Protein AF-A0A916X6F8-F1 (afdb_monomer_lite)

Sequence (146 aa):
MTTKKSKTASDLRAKLAEAQTKVKEATGKAKAASAKANDVIKANTEVVVQSGKILSGGIKEIGAAYVADGRKAVVALADDANALSKVKSMPEFIRLQGEQAARKLESVQAANKRNREALRGLFSGKLAPMIKDRVKANLDLFRKAA

InterPro domains:
  IPR018968 Phasin [PF09361] (37-119)

Organism: NCBI:txid1955250

Secondary structure (DSSP, 8-state):
--SSSHHHHHHHHHHHHHHHHHHHHHHHHHHHHHHHHHHHHHHHHHHHHHHHHHHHHHHHHHHHHHHHHHHHHHHHHHHHHHHHHT--SHHHHHHHHHHHHHHHHHHHHHHHHHHHHHHHHIIIIIIHHHHHHHHHHHHHHHHTT-

Foldseek 3Di:
DDDDPPVVVVVVVVVVVVVVVVVVVVVVVVVLVVVVVVVVVVVVVVLVVQLVVLVVVLVVVLVVVVVVVVVVVVVVVVVLVVLVVPDDDPVSVVVSVVVVVVVVVVSVVVNVVVNVVSVVCSCPVRVVVSVVVVVVVVVVVVVVVD

pLDDT: mean 77.39, std 11.59, range [35.97, 92.81]

Radius of gyration: 35.79 Å; chains: 1; bounding box: 78×18×113 Å

Structure (mmCIF, N/CA/C/O backbone):
data_AF-A0A916X6F8-F1
#
_entry.id   AF-A0A916X6F8-F1
#
loop_
_atom_site.group_PDB
_atom_site.id
_atom_site.type_symbol
_atom_site.label_atom_id
_atom_site.label_alt_id
_atom_site.label_comp_id
_atom_site.label_asym_id
_atom_site.label_entity_id
_atom_site.label_seq_id
_atom_site.pdbx_PDB_ins_code
_atom_site.Cartn_x
_atom_site.Cartn_y
_atom_site.Cartn_z
_atom_site.occupancy
_atom_site.B_iso_or_equiv
_atom_site.auth_seq_id
_atom_site.auth_comp_id
_atom_site.auth_asym_id
_atom_site.auth_atom_id
_atom_site.pdbx_PDB_model_num
ATOM 1 N N . MET A 1 1 ? -49.136 2.386 76.723 1.00 35.97 1 MET A N 1
ATOM 2 C CA . MET A 1 1 ? -47.806 2.215 76.089 1.00 35.97 1 MET A CA 1
ATOM 3 C C . MET A 1 1 ? -47.919 1.317 74.852 1.00 35.97 1 MET A C 1
ATOM 5 O O . MET A 1 1 ? -47.685 0.131 74.992 1.00 35.97 1 MET A O 1
ATOM 9 N N . THR A 1 2 ? -48.262 1.802 73.650 1.00 40.09 2 THR A N 1
ATOM 10 C CA . THR A 1 2 ? -48.348 0.911 72.459 1.00 40.09 2 THR A CA 1
ATOM 11 C C . THR A 1 2 ? -48.336 1.670 71.115 1.00 40.09 2 THR A C 1
ATOM 13 O O . THR A 1 2 ? -49.335 1.691 70.413 1.00 40.09 2 THR A O 1
ATOM 16 N N . THR A 1 3 ? -47.217 2.273 70.686 1.00 43.66 3 THR A N 1
ATOM 17 C CA . THR A 1 3 ? -47.108 2.800 69.292 1.00 43.66 3 THR A CA 1
ATOM 18 C C . THR A 1 3 ? -45.733 2.665 68.618 1.00 43.66 3 THR A C 1
ATOM 20 O O . THR A 1 3 ? -45.558 3.125 67.493 1.00 43.66 3 THR A O 1
ATOM 23 N N . LYS A 1 4 ? -44.746 1.978 69.217 1.00 47.00 4 LYS A N 1
ATOM 24 C CA . LYS A 1 4 ? -43.380 1.898 68.644 1.00 47.00 4 LYS A CA 1
ATOM 25 C C . LYS A 1 4 ? -43.055 0.617 67.853 1.00 47.00 4 LYS A C 1
ATOM 27 O O . LYS A 1 4 ? -42.004 0.558 67.232 1.00 47.00 4 LYS A O 1
ATOM 32 N N . LYS A 1 5 ? -43.941 -0.392 67.832 1.00 43.59 5 LYS A N 1
ATOM 33 C CA . LYS A 1 5 ? -43.676 -1.711 67.204 1.00 43.59 5 LYS A CA 1
ATOM 34 C C . LYS A 1 5 ? -44.103 -1.844 65.728 1.00 43.59 5 LYS A C 1
ATOM 36 O O . LYS A 1 5 ? -43.633 -2.757 65.062 1.00 43.59 5 LYS A O 1
ATOM 41 N N . SER A 1 6 ? -44.946 -0.946 65.199 1.00 45.84 6 SER A N 1
ATOM 42 C CA . SER A 1 6 ? -45.492 -1.066 63.828 1.00 45.84 6 SER A CA 1
ATOM 43 C C . SER A 1 6 ? -44.668 -0.358 62.743 1.00 45.84 6 SER A C 1
ATOM 45 O O . SER A 1 6 ? -44.701 -0.785 61.592 1.00 45.84 6 SER A O 1
ATOM 47 N N . LYS A 1 7 ? -43.920 0.704 63.078 1.00 52.12 7 LYS A N 1
ATOM 48 C CA . LYS A 1 7 ? -43.106 1.446 62.092 1.00 52.12 7 LYS A CA 1
ATOM 49 C C . LYS A 1 7 ? -41.889 0.639 61.638 1.00 52.12 7 LYS A C 1
ATOM 51 O O . LYS A 1 7 ? -41.602 0.562 60.455 1.00 52.12 7 LYS A O 1
ATOM 56 N N . THR A 1 8 ? -41.272 -0.100 62.556 1.00 56.06 8 THR A N 1
ATOM 57 C CA . THR A 1 8 ? -40.049 -0.868 62.303 1.00 56.06 8 THR A CA 1
ATOM 58 C C . THR A 1 8 ? -40.244 -1.989 61.283 1.00 56.06 8 THR A C 1
ATOM 60 O O . THR A 1 8 ? -39.415 -2.142 60.398 1.00 56.06 8 THR A O 1
ATOM 63 N N . ALA A 1 9 ? -41.341 -2.752 61.353 1.00 55.72 9 ALA A N 1
ATOM 64 C CA . ALA A 1 9 ? -41.587 -3.860 60.423 1.00 55.72 9 ALA A CA 1
ATOM 65 C C . ALA A 1 9 ? -41.932 -3.384 58.998 1.00 55.72 9 ALA A C 1
ATOM 67 O O . ALA A 1 9 ? -41.522 -4.012 58.021 1.00 55.72 9 ALA A O 1
ATOM 68 N N . SER A 1 10 ? -42.655 -2.265 58.877 1.00 67.06 10 SER A N 1
ATOM 69 C CA . SER A 1 10 ? -42.970 -1.647 57.584 1.00 67.06 10 SER A CA 1
ATOM 70 C C . SER A 1 10 ? -41.738 -0.981 56.966 1.00 67.06 10 SER A C 1
ATOM 72 O O . SER A 1 10 ? -41.467 -1.185 55.786 1.00 67.06 10 SER A O 1
ATOM 74 N N . ASP A 1 11 ? -40.935 -0.279 57.771 1.00 67.31 11 ASP A N 1
ATOM 75 C CA . ASP A 1 11 ? -39.679 0.343 57.337 1.00 67.31 11 ASP A CA 1
ATOM 76 C C . ASP A 1 11 ? -38.636 -0.706 56.925 1.00 67.31 11 ASP A C 1
ATOM 78 O O . ASP 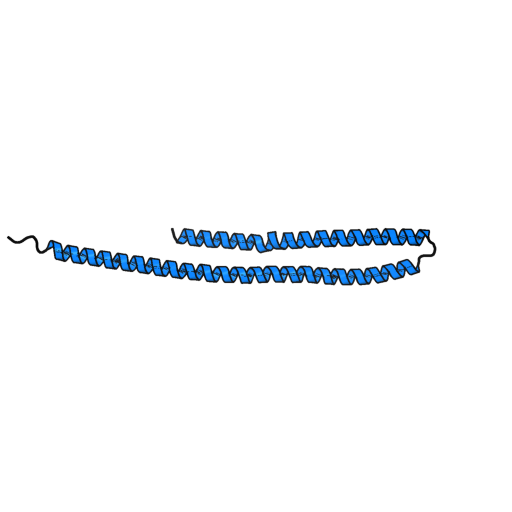A 1 11 ? -37.914 -0.516 55.949 1.00 67.31 11 ASP A O 1
ATOM 82 N N . LEU 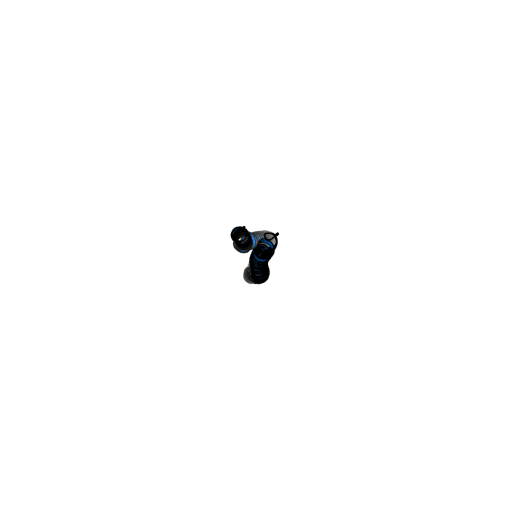A 1 12 ? -38.572 -1.849 57.619 1.00 65.94 12 LEU A N 1
ATOM 83 C CA . LEU A 1 12 ? -37.721 -2.981 57.234 1.00 65.94 12 LEU A CA 1
ATOM 84 C C . LEU A 1 12 ? -38.154 -3.602 55.902 1.00 65.94 12 LEU A C 1
ATOM 86 O O . LEU A 1 12 ? -37.301 -3.906 55.071 1.00 65.94 12 LEU A O 1
ATOM 90 N N . ARG A 1 13 ? -39.462 -3.761 55.665 1.00 69.50 13 ARG A N 1
ATOM 91 C CA . ARG A 1 13 ? -39.985 -4.256 54.380 1.00 69.50 13 ARG A CA 1
ATOM 92 C C . ARG A 1 13 ? -39.732 -3.273 53.239 1.00 69.50 13 ARG A C 1
ATOM 94 O O . ARG A 1 13 ? -39.321 -3.706 52.167 1.00 69.50 13 ARG A O 1
ATOM 101 N N . ALA A 1 14 ? -39.906 -1.973 53.476 1.00 73.25 14 ALA A N 1
ATOM 102 C CA . ALA A 1 14 ? -39.602 -0.928 52.501 1.00 73.25 14 ALA A CA 1
ATOM 103 C C . ALA A 1 14 ? -38.103 -0.893 52.156 1.00 73.25 14 ALA A C 1
ATOM 105 O O . ALA A 1 14 ? -37.739 -0.906 50.982 1.00 73.25 14 ALA A O 1
ATOM 106 N N . LYS A 1 15 ? -37.225 -0.966 53.164 1.00 67.44 15 LYS A N 1
ATOM 107 C CA . LYS A 1 15 ? -35.769 -1.033 52.966 1.00 67.44 15 LYS A CA 1
ATOM 108 C C . LYS A 1 15 ? -35.321 -2.310 52.255 1.00 67.44 15 LYS A C 1
ATOM 110 O O . LYS A 1 15 ? -34.398 -2.260 51.448 1.00 67.44 15 LYS A O 1
ATOM 115 N N . LEU A 1 16 ? -35.971 -3.445 52.515 1.00 68.56 16 LEU A N 1
ATOM 116 C CA . LEU A 1 16 ? -35.686 -4.700 51.817 1.00 68.56 16 LEU A CA 1
ATOM 117 C C . LEU A 1 16 ? -36.152 -4.658 50.353 1.00 68.56 16 LEU A C 1
ATOM 119 O O . LEU A 1 16 ? -35.448 -5.157 49.477 1.00 68.56 16 LEU A O 1
ATOM 123 N N . ALA A 1 17 ? -37.295 -4.027 50.075 1.00 78.12 17 ALA A N 1
ATOM 124 C CA . ALA A 1 17 ? -37.786 -3.811 48.715 1.00 78.12 17 ALA A CA 1
ATOM 125 C C . ALA A 1 17 ? -36.886 -2.843 47.926 1.00 78.12 17 ALA A C 1
ATOM 127 O O . ALA A 1 17 ? -36.529 -3.126 46.780 1.00 78.12 17 ALA A O 1
ATOM 128 N N . GLU A 1 18 ? -36.438 -1.743 48.538 1.00 72.56 18 GLU A N 1
ATOM 129 C CA . GLU A 1 18 ? -35.433 -0.852 47.943 1.00 72.56 18 GLU A CA 1
ATOM 130 C C . GLU A 1 18 ? -34.098 -1.563 47.706 1.00 72.56 18 GLU A C 1
ATOM 132 O O . GLU A 1 18 ? -33.501 -1.408 46.641 1.00 72.56 18 GLU A O 1
ATOM 137 N N . ALA A 1 19 ? -33.634 -2.378 48.658 1.00 65.44 19 ALA A N 1
ATOM 138 C CA . ALA A 1 19 ? -32.414 -3.162 48.502 1.00 65.44 19 ALA A CA 1
ATOM 139 C C . ALA A 1 19 ? -32.536 -4.173 47.353 1.00 65.44 19 ALA A C 1
ATOM 141 O O . ALA A 1 19 ? -31.639 -4.254 46.517 1.00 65.44 19 ALA A O 1
ATOM 142 N N . GLN A 1 20 ? -33.659 -4.889 47.240 1.00 66.12 20 GLN A N 1
ATOM 143 C CA . GLN A 1 20 ? -33.921 -5.779 46.104 1.00 66.12 20 GLN A CA 1
ATOM 144 C C . GLN A 1 20 ? -33.953 -5.028 44.771 1.00 66.12 20 GLN A C 1
ATOM 146 O O . GLN A 1 20 ? -33.458 -5.541 43.768 1.00 66.12 20 GLN A O 1
ATOM 151 N N . THR A 1 21 ? -34.509 -3.818 44.752 1.00 79.81 21 THR A N 1
ATOM 152 C CA . THR A 1 21 ? -34.592 -2.990 43.542 1.00 79.81 21 THR A CA 1
ATOM 153 C C . THR A 1 21 ? -33.202 -2.512 43.123 1.00 79.81 21 THR A C 1
ATOM 155 O O . THR A 1 21 ? -32.812 -2.707 41.974 1.00 79.81 21 THR A O 1
ATOM 158 N N . LYS A 1 22 ? -32.391 -2.029 44.072 1.00 72.25 22 LYS A N 1
ATOM 159 C CA . LYS A 1 22 ? -30.988 -1.648 43.845 1.00 72.25 22 LYS A CA 1
ATOM 160 C C . LYS A 1 22 ? -30.118 -2.825 43.417 1.00 72.25 22 LYS A C 1
ATOM 162 O O . LYS A 1 22 ? -29.269 -2.662 42.548 1.00 72.25 22 LYS A O 1
ATOM 167 N N . VAL A 1 23 ? -30.335 -4.019 43.971 1.00 67.94 23 VAL A N 1
ATOM 168 C CA . VAL A 1 23 ? -29.631 -5.241 43.547 1.00 67.94 23 VAL A CA 1
ATOM 169 C C . VAL A 1 23 ? -30.013 -5.625 42.118 1.00 67.94 23 VAL A C 1
ATOM 171 O O . VAL A 1 23 ? -29.131 -5.952 41.323 1.00 67.94 23 VAL A O 1
ATOM 174 N N . LYS A 1 24 ? -31.298 -5.552 41.748 1.00 70.44 24 LYS A N 1
ATOM 175 C CA . LYS A 1 24 ? -31.754 -5.804 40.370 1.00 70.44 24 LYS A CA 1
ATOM 176 C C . LYS A 1 24 ? -31.186 -4.781 39.385 1.00 70.44 24 LYS A C 1
ATOM 178 O O . LYS A 1 24 ? -30.681 -5.181 38.338 1.00 70.44 24 LYS A O 1
ATOM 183 N N . GLU A 1 25 ? -31.187 -3.495 39.732 1.00 75.38 25 GLU A N 1
ATOM 184 C CA . GLU A 1 25 ? -30.567 -2.446 38.915 1.00 75.38 25 GLU A CA 1
ATOM 185 C C . GLU A 1 25 ? -29.054 -2.628 38.789 1.00 75.38 25 GLU A C 1
ATOM 187 O O . GLU A 1 25 ? -28.519 -2.548 37.685 1.00 75.38 25 GLU A O 1
ATOM 192 N N . ALA A 1 26 ? -28.351 -2.908 39.888 1.00 62.91 26 ALA A N 1
ATOM 193 C CA . ALA A 1 26 ? -26.909 -3.132 39.880 1.00 62.91 26 ALA A CA 1
ATOM 194 C C . ALA A 1 26 ? -26.537 -4.376 39.059 1.00 62.91 26 ALA A C 1
ATOM 196 O O . ALA A 1 26 ? -25.592 -4.336 38.275 1.00 62.91 26 ALA A O 1
ATOM 197 N N . THR A 1 27 ? -27.322 -5.452 39.163 1.00 58.94 27 THR A N 1
ATOM 198 C CA . THR A 1 27 ? -27.143 -6.674 38.362 1.00 58.94 27 THR A CA 1
ATOM 199 C C . THR A 1 27 ? -27.434 -6.413 36.882 1.00 58.94 27 THR A C 1
ATOM 201 O O . THR A 1 27 ? -26.712 -6.906 36.017 1.00 58.94 27 THR A O 1
ATOM 204 N N . GLY A 1 28 ? -28.453 -5.605 36.572 1.00 73.06 28 GLY A N 1
ATOM 205 C CA . GLY A 1 28 ? -28.754 -5.157 35.211 1.00 73.06 28 GLY A CA 1
ATOM 206 C C . GLY A 1 28 ? -27.626 -4.311 34.616 1.00 73.06 28 GLY A C 1
ATOM 207 O O . GLY A 1 28 ? -27.177 -4.582 33.504 1.00 73.06 28 GLY A O 1
ATOM 208 N N . LYS A 1 29 ? -27.092 -3.354 35.385 1.00 74.31 29 LYS A N 1
ATOM 209 C CA . LYS A 1 29 ? -25.934 -2.531 35.000 1.00 74.31 29 LYS A CA 1
ATOM 210 C C . LYS A 1 29 ? -24.672 -3.373 34.811 1.00 74.31 29 LYS A C 1
ATOM 212 O O . LYS A 1 29 ? -23.963 -3.172 33.831 1.00 74.31 29 LYS A O 1
ATOM 217 N N . ALA A 1 30 ? -24.422 -4.348 35.685 1.00 59.50 30 ALA A N 1
ATOM 218 C CA . ALA A 1 30 ? -23.291 -5.266 35.569 1.00 59.50 30 ALA A CA 1
ATOM 219 C C . ALA A 1 30 ? -23.397 -6.153 34.318 1.00 59.50 30 ALA A C 1
ATOM 221 O O . ALA A 1 30 ? -22.435 -6.260 33.557 1.00 59.50 30 ALA A O 1
ATOM 222 N N . LYS A 1 31 ? -24.578 -6.726 34.041 1.00 67.19 31 LYS A N 1
ATOM 223 C CA . LYS A 1 31 ? -24.830 -7.486 32.805 1.00 67.19 31 LYS A CA 1
ATOM 224 C C . LYS A 1 31 ? -24.661 -6.616 31.558 1.00 67.19 31 LYS A C 1
ATOM 226 O O . LYS A 1 31 ? -24.014 -7.047 30.608 1.00 67.19 31 LYS A O 1
ATOM 231 N N . ALA A 1 32 ? -25.178 -5.386 31.573 1.00 74.00 32 ALA A N 1
ATOM 232 C CA . ALA A 1 32 ? -25.027 -4.442 30.468 1.00 74.00 32 ALA A CA 1
ATOM 233 C C . ALA A 1 32 ? -23.561 -4.023 30.250 1.00 74.00 32 ALA A C 1
ATOM 235 O O . ALA A 1 32 ? -23.118 -3.918 29.110 1.00 74.00 32 ALA A O 1
ATOM 236 N N . ALA A 1 33 ? -22.788 -3.818 31.319 1.00 69.31 33 ALA A N 1
ATOM 237 C CA . ALA A 1 33 ? -21.359 -3.519 31.235 1.00 69.31 33 ALA A CA 1
ATOM 238 C C . ALA A 1 33 ? -20.550 -4.706 30.684 1.00 69.31 33 ALA A C 1
ATOM 240 O O . ALA A 1 33 ? -19.676 -4.519 29.841 1.00 69.31 33 ALA A O 1
ATOM 241 N N . SER A 1 34 ? -20.877 -5.930 31.106 1.00 66.94 34 SER A N 1
ATOM 242 C CA . SER A 1 34 ? -20.214 -7.152 30.639 1.00 66.94 34 SER A CA 1
ATOM 243 C C . SER A 1 34 ? -20.525 -7.455 29.163 1.00 66.94 34 SER A C 1
ATOM 245 O O . SER A 1 34 ? -19.620 -7.769 28.392 1.00 66.94 34 SER A O 1
ATOM 247 N N . ALA A 1 35 ? -21.773 -7.248 28.726 1.00 72.62 35 ALA A N 1
ATOM 248 C CA . ALA A 1 35 ? -22.151 -7.335 27.313 1.00 72.62 35 ALA A CA 1
ATOM 249 C C . ALA A 1 35 ? -21.395 -6.306 26.447 1.00 72.62 35 ALA A C 1
ATOM 251 O O . ALA A 1 35 ? -20.836 -6.668 25.415 1.00 72.62 35 ALA A O 1
ATOM 252 N N . LYS A 1 36 ? -21.273 -5.053 26.913 1.00 71.25 36 LYS A N 1
ATOM 253 C CA . LYS A 1 36 ? -20.496 -4.001 26.227 1.00 71.25 36 LYS A CA 1
ATOM 254 C C . LYS A 1 36 ? -19.017 -4.353 26.088 1.00 71.25 36 LYS A C 1
ATOM 256 O O . LYS A 1 36 ? -18.427 -4.087 25.045 1.00 71.25 36 LYS A O 1
ATOM 261 N N . ALA A 1 37 ? -18.415 -4.945 27.119 1.00 67.00 37 ALA A N 1
ATOM 262 C CA . ALA A 1 37 ? -17.024 -5.386 27.056 1.00 67.00 37 ALA A CA 1
ATOM 263 C C . ALA A 1 37 ? -16.826 -6.442 25.955 1.00 67.00 37 ALA A C 1
ATOM 265 O O . ALA A 1 37 ? -15.906 -6.318 25.147 1.00 67.00 37 ALA A O 1
ATOM 266 N N . ASN A 1 38 ? -17.734 -7.418 25.858 1.00 70.88 38 ASN A N 1
ATOM 267 C CA . ASN A 1 38 ? -17.707 -8.419 24.789 1.00 70.88 38 ASN A CA 1
ATOM 268 C C . ASN A 1 38 ? -17.914 -7.809 23.395 1.00 70.88 38 ASN A C 1
ATOM 270 O O . ASN A 1 38 ? -17.209 -8.192 22.460 1.00 70.88 38 ASN A O 1
ATOM 274 N N . ASP A 1 39 ? -18.822 -6.842 23.249 1.00 74.19 39 ASP A N 1
ATOM 275 C CA . ASP A 1 39 ? -19.060 -6.164 21.971 1.00 74.19 39 ASP A CA 1
ATOM 276 C C . ASP A 1 39 ? -17.834 -5.364 21.510 1.00 74.19 39 ASP A C 1
ATOM 278 O O . ASP A 1 39 ? -17.454 -5.431 20.341 1.00 74.19 39 ASP A O 1
ATOM 282 N N . VAL A 1 40 ? -17.154 -4.663 22.424 1.00 68.50 40 VAL A N 1
ATOM 283 C CA . VAL A 1 40 ? -15.907 -3.939 22.123 1.00 68.50 40 VAL A CA 1
ATOM 284 C C . VAL A 1 40 ? -14.789 -4.904 21.720 1.00 68.50 40 VAL A C 1
ATOM 286 O O . VAL A 1 40 ? -14.099 -4.649 20.731 1.00 68.50 40 VAL A O 1
ATOM 289 N N . ILE A 1 41 ? -14.632 -6.027 22.430 1.00 71.19 41 ILE A N 1
ATOM 290 C CA . ILE A 1 41 ? -13.637 -7.060 22.099 1.00 71.19 41 ILE A CA 1
ATOM 291 C C . ILE A 1 41 ? -13.898 -7.619 20.698 1.00 71.19 41 ILE A C 1
ATOM 293 O O . ILE A 1 41 ? -13.015 -7.560 19.840 1.00 71.19 41 ILE A O 1
ATOM 297 N N . LYS A 1 42 ? -15.121 -8.095 20.436 1.00 72.62 42 LYS A N 1
ATOM 298 C CA . LYS A 1 42 ? -15.508 -8.677 19.144 1.00 72.62 42 LYS A CA 1
ATOM 299 C C . LYS A 1 42 ? -15.281 -7.693 18.003 1.00 72.62 42 LYS A C 1
ATOM 301 O O . LYS A 1 42 ? -14.730 -8.041 16.960 1.00 72.62 42 LYS A O 1
ATOM 306 N N . ALA A 1 43 ? -15.670 -6.447 18.222 1.00 71.25 43 ALA A N 1
ATOM 307 C CA . ALA A 1 43 ? -15.605 -5.439 17.194 1.00 71.25 43 ALA A CA 1
ATOM 308 C C . ALA A 1 43 ? -14.154 -4.963 16.940 1.00 71.25 43 ALA A C 1
ATOM 310 O O . ALA A 1 43 ? -13.817 -4.599 15.816 1.00 71.25 43 ALA A O 1
ATOM 311 N N . ASN A 1 44 ? -13.256 -5.023 17.930 1.00 70.19 44 ASN A N 1
ATOM 312 C CA . ASN A 1 44 ? -11.821 -4.808 17.711 1.00 70.19 44 ASN A CA 1
ATOM 313 C C . ASN A 1 44 ? -11.176 -5.962 16.932 1.00 70.19 44 ASN A C 1
ATOM 315 O O . ASN A 1 44 ? -10.370 -5.714 16.036 1.00 70.19 44 ASN A O 1
ATOM 319 N N . THR A 1 45 ? -11.566 -7.211 17.203 1.00 71.12 45 THR A N 1
ATOM 320 C CA . THR A 1 45 ? -11.130 -8.367 16.404 1.00 71.12 45 THR A CA 1
ATOM 321 C C . THR A 1 45 ? -11.559 -8.227 14.944 1.00 71.12 45 THR A C 1
ATOM 323 O O . THR A 1 45 ? -10.760 -8.452 14.036 1.00 71.12 45 THR A O 1
ATOM 326 N N . GLU A 1 46 ? -12.794 -7.790 14.699 1.00 74.00 46 GLU A N 1
ATOM 327 C CA . GLU A 1 46 ? -13.305 -7.569 13.347 1.00 74.00 46 GLU A CA 1
ATOM 328 C C . GLU A 1 46 ? -12.528 -6.473 12.597 1.00 74.00 46 GLU A C 1
ATOM 330 O O . GLU A 1 46 ? -12.204 -6.647 11.422 1.00 74.00 46 GLU A O 1
ATOM 335 N N . VAL A 1 47 ? -12.122 -5.399 13.282 1.00 77.38 47 VAL A N 1
ATOM 336 C CA . VAL A 1 47 ? -11.260 -4.352 12.703 1.00 77.38 47 VAL A CA 1
ATOM 337 C C . VAL A 1 47 ? -9.892 -4.884 12.307 1.00 77.38 47 VAL A C 1
ATOM 339 O O . VAL A 1 47 ? -9.409 -4.544 11.232 1.00 77.38 47 VAL A O 1
ATOM 342 N N . VAL A 1 48 ? -9.264 -5.718 13.138 1.00 67.62 48 VAL A N 1
ATOM 343 C CA . VAL A 1 48 ? -7.960 -6.321 12.814 1.00 67.62 48 VAL A CA 1
ATOM 344 C C . VAL A 1 48 ? -8.072 -7.219 11.580 1.00 67.62 48 VAL A C 1
ATOM 346 O O . VAL A 1 48 ? -7.223 -7.183 10.691 1.00 67.62 48 VAL A O 1
ATOM 349 N N . VAL A 1 49 ? -9.156 -7.988 11.474 1.00 77.31 49 VAL A N 1
ATOM 350 C CA . VAL A 1 49 ? -9.407 -8.831 10.298 1.00 77.31 49 VAL A CA 1
ATOM 351 C C . VAL A 1 49 ? -9.638 -7.980 9.049 1.00 77.31 49 VAL A C 1
ATOM 353 O O . VAL A 1 49 ? -9.076 -8.258 7.987 1.00 77.31 49 VAL A O 1
ATOM 356 N N . GLN A 1 50 ? -10.455 -6.934 9.149 1.00 76.25 50 GLN A N 1
ATOM 357 C CA . GLN A 1 50 ? -10.722 -6.048 8.022 1.00 76.25 50 GLN A CA 1
ATOM 358 C C . GLN A 1 50 ? -9.465 -5.261 7.605 1.00 76.25 50 GLN A C 1
ATOM 360 O O . GLN A 1 50 ? -9.212 -5.123 6.409 1.00 76.25 50 GLN A O 1
ATOM 365 N N . SER A 1 51 ? -8.638 -4.794 8.546 1.00 71.94 51 SER A N 1
ATOM 366 C CA . SER A 1 51 ? -7.399 -4.070 8.236 1.00 71.94 51 SER A CA 1
ATOM 367 C C . SER A 1 51 ? -6.362 -4.992 7.590 1.00 71.94 51 SER A C 1
ATOM 369 O O . SER A 1 51 ? -5.714 -4.596 6.622 1.00 71.94 51 SER A O 1
ATOM 371 N N . GLY A 1 52 ? -6.293 -6.260 8.013 1.00 70.25 52 GLY A N 1
ATOM 372 C CA . GLY A 1 52 ? -5.502 -7.299 7.348 1.00 70.25 52 GLY A CA 1
ATOM 373 C C . GLY A 1 52 ? -5.959 -7.584 5.911 1.00 70.25 52 GLY A C 1
ATOM 374 O O . GLY A 1 52 ? -5.132 -7.735 5.006 1.00 70.25 52 GLY A O 1
ATOM 375 N N . LYS A 1 53 ? -7.272 -7.590 5.646 1.00 80.25 53 LYS A N 1
ATOM 376 C CA . LYS A 1 53 ? -7.815 -7.698 4.277 1.00 80.25 53 LYS A CA 1
ATOM 377 C C . LYS A 1 53 ? -7.458 -6.481 3.419 1.00 80.25 53 LYS A C 1
ATOM 379 O O . LYS A 1 53 ? -7.070 -6.645 2.265 1.00 80.25 53 LYS A O 1
ATOM 384 N N . ILE A 1 54 ? -7.542 -5.275 3.978 1.00 81.44 54 ILE A N 1
ATOM 385 C CA . ILE A 1 54 ? -7.154 -4.034 3.291 1.00 81.44 54 ILE A CA 1
ATOM 386 C C . ILE A 1 54 ? -5.660 -4.053 2.946 1.00 81.44 54 ILE A C 1
ATOM 388 O O . ILE A 1 54 ? -5.296 -3.795 1.798 1.00 81.44 54 ILE A O 1
ATOM 392 N N . LEU A 1 55 ? -4.806 -4.414 3.907 1.00 74.06 55 LEU A N 1
ATOM 393 C CA . LEU A 1 55 ? -3.359 -4.484 3.716 1.00 74.06 55 LEU A CA 1
ATOM 394 C C . LEU A 1 55 ? -2.968 -5.547 2.682 1.00 74.06 55 LEU A C 1
ATOM 396 O O . LEU A 1 55 ? -2.224 -5.251 1.751 1.00 74.06 55 LEU A O 1
ATOM 400 N N . SER A 1 56 ? -3.499 -6.767 2.798 1.00 72.81 56 SER A N 1
ATOM 401 C CA . SER A 1 56 ? -3.228 -7.839 1.828 1.00 72.81 56 SER A CA 1
ATOM 402 C C . SER A 1 56 ? -3.752 -7.510 0.426 1.00 72.81 56 SER A C 1
ATOM 404 O O . SER A 1 56 ? -3.095 -7.841 -0.560 1.00 72.81 56 SER A O 1
ATOM 406 N N . GLY A 1 57 ? -4.887 -6.814 0.316 1.00 81.81 57 GLY A N 1
ATOM 407 C CA . GLY A 1 57 ? -5.374 -6.259 -0.946 1.00 81.81 57 GLY A CA 1
ATOM 408 C C . GLY A 1 57 ? -4.396 -5.248 -1.549 1.00 81.81 57 GLY A C 1
ATOM 409 O O . GLY A 1 57 ? -4.035 -5.382 -2.715 1.00 81.81 57 GLY A O 1
ATOM 410 N N . GLY A 1 58 ? -3.900 -4.302 -0.744 1.00 79.75 58 GLY A N 1
ATOM 411 C CA . GLY A 1 58 ? -2.894 -3.326 -1.176 1.00 79.75 58 GLY A CA 1
ATOM 412 C C . GLY A 1 58 ? -1.580 -3.973 -1.626 1.00 79.75 58 GLY A C 1
ATOM 413 O O . GLY A 1 58 ? -1.029 -3.590 -2.654 1.00 79.75 58 GLY A O 1
ATOM 414 N N . ILE A 1 59 ? -1.106 -5.006 -0.920 1.00 77.62 59 ILE A N 1
ATOM 415 C CA . ILE A 1 59 ? 0.095 -5.767 -1.307 1.00 77.62 59 ILE A CA 1
ATOM 416 C C . ILE A 1 59 ? -0.105 -6.476 -2.652 1.00 77.62 59 ILE A C 1
ATOM 418 O O . ILE A 1 59 ? 0.787 -6.434 -3.496 1.00 77.62 59 ILE A O 1
ATOM 422 N N . LYS A 1 60 ? -1.266 -7.104 -2.882 1.00 77.81 60 LYS A N 1
ATOM 423 C CA . LYS A 1 60 ? -1.573 -7.759 -4.167 1.00 77.81 60 LYS A CA 1
ATOM 424 C C . LYS A 1 60 ? -1.601 -6.763 -5.321 1.00 77.81 60 LYS A C 1
ATOM 426 O O . LYS A 1 60 ? -1.076 -7.058 -6.388 1.00 77.81 60 LYS A O 1
ATOM 431 N N . GLU A 1 61 ? -2.191 -5.594 -5.101 1.00 84.94 61 GLU A N 1
ATOM 432 C CA . GLU A 1 61 ? -2.308 -4.537 -6.106 1.00 84.94 61 GLU A CA 1
ATOM 433 C C . GLU A 1 61 ? -0.930 -3.964 -6.478 1.00 84.94 61 GLU A C 1
ATOM 435 O O . GLU A 1 61 ? -0.586 -3.877 -7.657 1.00 84.94 61 GLU A O 1
ATOM 440 N N . ILE A 1 62 ? -0.088 -3.694 -5.474 1.00 83.19 62 ILE A N 1
ATOM 441 C CA . ILE A 1 62 ? 1.310 -3.290 -5.676 1.00 83.19 62 ILE A CA 1
ATOM 442 C C . ILE A 1 62 ? 2.099 -4.400 -6.389 1.00 83.19 62 ILE A C 1
ATOM 444 O O . ILE A 1 62 ? 2.801 -4.132 -7.362 1.00 83.19 62 ILE A O 1
ATOM 448 N N . GLY A 1 63 ? 1.962 -5.654 -5.952 1.00 78.56 63 GLY A N 1
ATOM 449 C CA . GLY A 1 63 ? 2.656 -6.801 -6.543 1.00 78.56 63 GLY A CA 1
ATOM 450 C C . GLY A 1 63 ? 2.287 -7.043 -8.009 1.00 78.56 63 GLY A C 1
ATOM 451 O O . GLY A 1 63 ? 3.170 -7.244 -8.841 1.00 78.56 63 GLY A O 1
ATOM 452 N N . ALA A 1 64 ? 1.002 -6.950 -8.359 1.00 84.69 64 ALA A N 1
ATOM 453 C CA . ALA A 1 64 ? 0.545 -7.038 -9.745 1.00 84.69 64 ALA A CA 1
ATOM 454 C C . ALA A 1 64 ? 1.162 -5.933 -10.618 1.00 84.69 64 ALA A C 1
ATOM 456 O O . ALA A 1 64 ? 1.562 -6.185 -11.757 1.00 84.69 64 ALA A O 1
ATOM 457 N N . ALA A 1 65 ? 1.303 -4.727 -10.066 1.00 85.25 65 ALA A N 1
ATOM 458 C CA . ALA A 1 65 ? 1.925 -3.607 -10.755 1.00 85.25 65 ALA A CA 1
ATOM 459 C C . ALA A 1 65 ? 3.430 -3.841 -11.011 1.00 85.25 65 ALA A C 1
ATOM 461 O O . ALA A 1 65 ? 3.911 -3.557 -12.106 1.00 85.25 65 ALA A O 1
ATOM 462 N N . TYR A 1 66 ? 4.157 -4.446 -10.065 1.00 79.94 6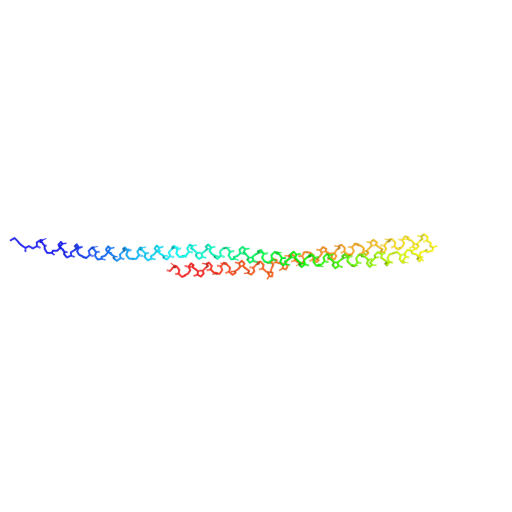6 TYR A N 1
ATOM 463 C CA . TYR A 1 66 ? 5.554 -4.856 -10.268 1.00 79.94 66 TYR A CA 1
ATOM 464 C C . TYR A 1 66 ? 5.712 -5.964 -11.317 1.00 79.94 66 TYR A C 1
ATOM 466 O O . TYR A 1 66 ? 6.646 -5.920 -12.114 1.00 79.94 66 TYR A O 1
ATOM 474 N N . VAL A 1 67 ? 4.795 -6.935 -11.371 1.00 84.69 67 VAL A N 1
ATOM 475 C CA . VAL A 1 67 ? 4.797 -7.962 -12.430 1.00 84.69 67 VAL A CA 1
ATOM 476 C C . VAL A 1 67 ? 4.579 -7.324 -13.805 1.00 84.69 67 VAL A C 1
ATOM 478 O O . VAL A 1 67 ? 5.250 -7.688 -14.773 1.00 84.69 67 VAL A O 1
ATOM 481 N N . ALA A 1 68 ? 3.667 -6.353 -13.902 1.00 86.12 68 ALA A N 1
ATOM 482 C CA . ALA A 1 68 ? 3.444 -5.603 -15.134 1.00 86.12 68 ALA A CA 1
ATOM 483 C C . ALA A 1 68 ? 4.688 -4.797 -15.550 1.00 86.12 68 ALA A C 1
ATOM 485 O O . ALA A 1 68 ? 5.055 -4.812 -16.726 1.00 86.12 68 ALA A O 1
ATOM 486 N N . ASP A 1 69 ? 5.371 -4.150 -14.603 1.00 83.50 69 ASP A N 1
ATOM 487 C CA . ASP A 1 69 ? 6.623 -3.435 -14.875 1.00 83.50 69 ASP A CA 1
ATOM 488 C C . ASP A 1 69 ? 7.743 -4.387 -15.308 1.00 83.50 69 ASP A C 1
ATOM 490 O O . ASP A 1 69 ? 8.473 -4.078 -16.245 1.00 83.50 69 ASP A O 1
ATOM 494 N N . GLY A 1 70 ? 7.840 -5.575 -14.703 1.00 76.00 70 GLY A N 1
ATOM 495 C CA . GLY A 1 70 ? 8.790 -6.610 -15.113 1.00 76.00 70 GLY A CA 1
ATOM 496 C C . GLY A 1 70 ? 8.580 -7.053 -16.562 1.00 76.00 70 GLY A C 1
ATOM 497 O O . GLY A 1 70 ? 9.537 -7.143 -17.328 1.00 76.00 70 GLY A O 1
ATOM 498 N N . ARG A 1 71 ? 7.324 -7.240 -16.989 1.00 84.31 71 ARG A N 1
ATOM 499 C CA . ARG A 1 71 ? 7.003 -7.525 -18.400 1.00 84.31 71 ARG A CA 1
ATOM 500 C C . ARG A 1 71 ? 7.434 -6.385 -19.322 1.00 84.31 71 ARG A C 1
ATOM 502 O O . ARG A 1 71 ? 8.040 -6.643 -20.357 1.00 84.31 71 ARG A O 1
ATOM 509 N N . LYS A 1 72 ? 7.162 -5.134 -18.939 1.00 85.06 72 LYS A N 1
ATOM 510 C CA . LYS A 1 72 ? 7.602 -3.955 -19.701 1.00 85.06 72 LYS A CA 1
ATOM 511 C C . LYS A 1 72 ? 9.124 -3.868 -19.788 1.00 85.06 72 LYS A C 1
ATOM 513 O O . LYS A 1 72 ? 9.639 -3.535 -20.845 1.00 85.06 72 LYS A O 1
ATOM 518 N N . ALA A 1 73 ? 9.837 -4.202 -18.715 1.00 78.38 73 ALA A N 1
ATOM 519 C CA . ALA A 1 73 ? 11.294 -4.217 -18.699 1.00 78.38 73 ALA A CA 1
ATOM 520 C C . ALA A 1 73 ? 11.870 -5.269 -19.661 1.00 78.38 73 ALA A C 1
ATOM 522 O O . ALA A 1 73 ? 12.837 -4.980 -20.358 1.00 78.38 73 ALA A O 1
ATOM 523 N N . VAL A 1 74 ? 11.256 -6.455 -19.755 1.00 78.81 74 VAL A N 1
ATOM 524 C CA . VAL A 1 74 ? 11.654 -7.488 -20.729 1.00 78.81 74 VAL A CA 1
ATOM 525 C C . VAL A 1 74 ? 11.451 -7.007 -22.168 1.00 78.81 74 VAL A C 1
ATOM 527 O O . VAL A 1 74 ? 12.346 -7.173 -22.993 1.00 78.81 74 VAL A O 1
ATOM 530 N N . VAL A 1 75 ? 10.314 -6.368 -22.465 1.00 85.69 75 VAL A N 1
ATOM 531 C CA . VAL A 1 75 ? 10.061 -5.770 -23.790 1.00 85.69 75 VAL A CA 1
ATOM 532 C C . VAL A 1 75 ? 11.080 -4.668 -24.090 1.00 85.69 75 VAL A C 1
ATOM 534 O O . VAL A 1 75 ? 11.711 -4.690 -25.140 1.00 85.69 75 VAL A O 1
ATOM 537 N N . ALA A 1 76 ? 11.328 -3.772 -23.132 1.00 79.88 76 ALA A N 1
ATOM 538 C CA . ALA A 1 76 ? 12.301 -2.695 -23.283 1.00 79.88 76 ALA A CA 1
ATOM 539 C C . ALA A 1 76 ? 13.729 -3.214 -23.522 1.00 79.88 76 ALA A C 1
ATOM 541 O O . ALA A 1 76 ? 14.463 -2.621 -24.302 1.00 79.88 76 ALA A O 1
ATOM 542 N N . LEU A 1 77 ? 14.125 -4.330 -22.899 1.00 76.69 77 LEU A N 1
ATOM 543 C CA . LEU A 1 77 ? 15.420 -4.970 -23.158 1.00 76.69 77 LEU A CA 1
ATOM 544 C C . LEU A 1 77 ? 15.521 -5.521 -24.585 1.00 76.69 77 LEU A C 1
ATOM 546 O O . LEU A 1 77 ? 16.567 -5.382 -25.217 1.00 76.69 77 LEU A O 1
ATOM 550 N N . ALA A 1 78 ? 14.450 -6.129 -25.101 1.00 76.12 78 ALA A N 1
ATOM 551 C CA . ALA A 1 78 ? 14.407 -6.598 -26.484 1.00 76.12 78 ALA A CA 1
ATOM 552 C C . ALA A 1 78 ? 14.489 -5.425 -27.477 1.00 76.12 78 ALA A C 1
ATOM 554 O O . ALA A 1 78 ? 15.236 -5.488 -28.457 1.00 76.12 78 ALA A O 1
ATOM 555 N N . ASP A 1 79 ? 13.785 -4.330 -27.187 1.00 84.62 79 ASP A N 1
ATOM 556 C CA . ASP A 1 79 ? 13.827 -3.105 -27.986 1.00 84.62 79 ASP A CA 1
ATOM 557 C C . ASP A 1 79 ? 15.208 -2.441 -27.946 1.00 84.62 79 ASP A C 1
ATOM 559 O O . ASP A 1 79 ? 15.726 -2.034 -28.986 1.00 84.62 79 ASP A O 1
ATOM 563 N N . ASP A 1 80 ? 15.837 -2.380 -26.772 1.00 75.81 80 ASP A N 1
ATOM 564 C CA . ASP A 1 80 ? 17.183 -1.839 -26.589 1.00 75.81 80 ASP A CA 1
ATOM 565 C C . ASP A 1 80 ? 18.228 -2.672 -27.357 1.00 75.81 80 ASP A C 1
ATOM 567 O O . ASP A 1 80 ? 19.107 -2.099 -28.003 1.00 75.81 80 ASP A O 1
ATOM 571 N N . ALA A 1 81 ? 18.109 -4.006 -27.366 1.00 76.38 81 ALA A N 1
ATOM 572 C CA . ALA A 1 81 ? 18.975 -4.889 -28.153 1.00 76.38 81 ALA A CA 1
ATOM 573 C C . ALA A 1 81 ? 18.802 -4.669 -29.666 1.00 76.38 81 ALA A C 1
ATOM 575 O O . ALA A 1 81 ? 19.783 -4.564 -30.407 1.00 76.38 81 ALA A O 1
ATOM 576 N N . ASN A 1 82 ? 17.557 -4.531 -30.128 1.00 84.44 82 ASN A N 1
ATOM 577 C CA . ASN A 1 82 ? 17.259 -4.196 -31.517 1.00 84.44 82 ASN A CA 1
ATOM 578 C C . ASN A 1 82 ? 17.814 -2.811 -31.890 1.00 84.44 82 ASN A C 1
ATOM 580 O O . ASN A 1 82 ? 18.406 -2.640 -32.955 1.00 84.44 82 ASN A O 1
ATOM 584 N N . ALA A 1 83 ? 17.670 -1.819 -31.012 1.00 80.94 83 ALA A N 1
ATOM 585 C CA . ALA A 1 83 ? 18.172 -0.472 -31.246 1.00 80.94 83 ALA A CA 1
ATOM 586 C C . ALA A 1 83 ? 19.708 -0.427 -31.285 1.00 80.94 83 ALA A C 1
ATOM 588 O O . ALA A 1 83 ? 20.267 0.214 -32.173 1.00 80.94 83 ALA A O 1
ATOM 589 N N . LEU A 1 84 ? 20.386 -1.174 -30.407 1.00 79.62 84 LEU A N 1
ATOM 590 C CA . LEU A 1 84 ? 21.841 -1.351 -30.434 1.00 79.62 84 LEU A CA 1
ATOM 591 C C . LEU A 1 84 ? 22.320 -2.007 -31.734 1.00 79.62 84 LEU A C 1
ATOM 593 O O . LEU A 1 84 ? 23.312 -1.562 -32.300 1.00 79.62 84 LEU A O 1
ATOM 597 N N . SER A 1 85 ? 21.596 -3.005 -32.255 1.00 85.75 85 SER A N 1
ATOM 598 C CA . SER A 1 85 ? 21.958 -3.678 -33.516 1.00 85.75 85 SER A CA 1
ATOM 599 C C . SER A 1 85 ? 21.933 -2.757 -34.746 1.00 85.75 85 SER A C 1
ATOM 601 O O . SER A 1 85 ? 22.549 -3.057 -35.766 1.00 85.75 85 SER A O 1
ATOM 603 N N . LYS A 1 86 ? 21.226 -1.624 -34.651 1.00 90.00 86 LYS A N 1
ATOM 604 C CA . LYS A 1 86 ? 21.091 -0.628 -35.722 1.00 90.00 86 LYS A CA 1
ATOM 605 C C . LYS A 1 86 ? 22.132 0.489 -35.643 1.00 90.00 86 LYS A C 1
ATOM 607 O O . LYS A 1 86 ? 22.191 1.296 -36.567 1.00 90.00 86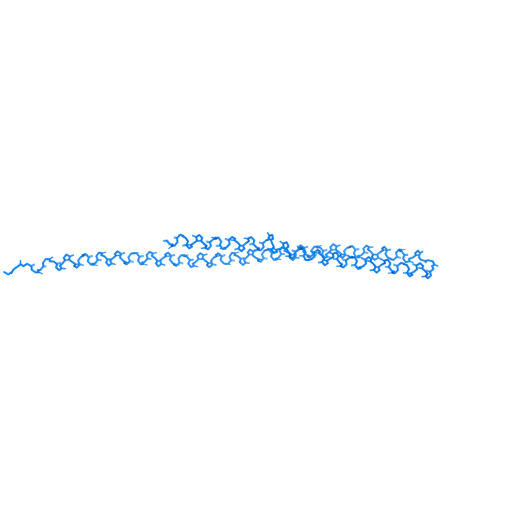 LYS A O 1
ATOM 612 N N . VAL A 1 87 ? 22.926 0.549 -34.571 1.00 90.44 87 VAL A N 1
ATOM 613 C CA . VAL A 1 87 ? 23.965 1.568 -34.375 1.00 90.44 87 VAL A CA 1
ATOM 614 C C . VAL A 1 87 ? 25.118 1.322 -35.341 1.00 90.44 87 VAL A C 1
ATOM 616 O O . VAL A 1 87 ? 25.694 0.237 -35.364 1.00 90.44 87 VAL A O 1
ATOM 619 N N . LYS A 1 88 ? 25.486 2.344 -36.118 1.00 92.50 88 LYS A N 1
ATOM 620 C CA . LYS A 1 88 ? 26.574 2.260 -37.107 1.00 92.50 88 LYS A CA 1
ATOM 621 C C . LYS A 1 88 ? 27.771 3.144 -36.764 1.00 92.50 88 LYS A C 1
ATOM 623 O O . LYS A 1 88 ? 28.788 3.082 -37.448 1.00 92.50 88 LYS A O 1
ATOM 628 N N . SER A 1 89 ? 27.663 3.984 -35.731 1.00 90.19 89 SER A N 1
ATOM 629 C CA . SER A 1 89 ? 28.703 4.950 -35.365 1.00 90.19 89 SER A CA 1
ATOM 630 C C . SER A 1 89 ? 28.711 5.296 -33.868 1.00 90.19 89 SER A C 1
ATOM 632 O O . SER A 1 89 ? 27.707 5.153 -33.170 1.00 90.19 89 SER A O 1
ATOM 634 N N . MET A 1 90 ? 29.849 5.793 -33.370 1.00 83.94 90 MET A N 1
ATOM 635 C CA . MET A 1 90 ? 30.003 6.223 -31.971 1.00 83.94 90 MET A CA 1
ATOM 636 C C . MET A 1 90 ? 29.029 7.351 -31.558 1.00 83.94 90 MET A C 1
ATOM 638 O O . MET A 1 90 ? 28.454 7.260 -30.473 1.00 83.94 90 MET A O 1
ATOM 642 N N . PRO A 1 91 ? 28.764 8.386 -32.384 1.00 92.81 91 PRO A N 1
ATOM 643 C CA . PRO A 1 91 ? 27.759 9.396 -32.046 1.00 92.81 91 PRO A CA 1
ATOM 644 C C . PRO A 1 91 ? 26.347 8.815 -31.870 1.00 92.81 91 PRO A C 1
ATOM 646 O O . PRO A 1 91 ? 25.639 9.198 -30.938 1.00 92.81 91 PRO A O 1
ATOM 649 N N . GLU A 1 92 ? 25.944 7.856 -32.712 1.00 88.50 92 GLU A N 1
ATOM 650 C CA . GLU A 1 92 ? 24.654 7.165 -32.569 1.00 88.50 92 GLU A CA 1
ATOM 651 C C . GLU A 1 92 ? 24.586 6.328 -31.290 1.00 88.50 92 GLU A C 1
ATOM 653 O O . GLU A 1 92 ? 23.548 6.316 -30.631 1.00 88.50 92 GLU A O 1
ATOM 658 N N . PHE A 1 93 ? 25.690 5.681 -30.906 1.00 87.75 93 PHE A N 1
ATOM 659 C CA . PHE A 1 93 ? 25.789 4.945 -29.647 1.00 87.75 93 PHE A CA 1
ATOM 660 C C . PHE A 1 93 ? 25.579 5.858 -28.430 1.00 87.75 93 PHE A C 1
ATOM 662 O O . PHE A 1 93 ? 24.754 5.555 -27.571 1.00 87.75 93 PHE A O 1
ATOM 669 N N . ILE A 1 94 ? 26.279 6.997 -28.366 1.00 92.69 94 ILE A N 1
ATOM 670 C CA . ILE A 1 94 ? 26.146 7.961 -27.258 1.00 92.69 94 ILE A CA 1
ATOM 671 C C . ILE A 1 94 ? 24.715 8.506 -27.186 1.00 92.69 94 ILE A C 1
ATOM 673 O O . ILE A 1 94 ? 24.136 8.590 -26.101 1.00 92.69 94 ILE A O 1
ATOM 677 N N . ARG A 1 95 ? 24.117 8.825 -28.341 1.00 92.06 95 ARG A N 1
ATOM 678 C CA . ARG A 1 95 ? 22.722 9.275 -28.426 1.00 92.06 95 ARG A CA 1
ATOM 679 C C . ARG A 1 95 ? 21.760 8.215 -27.887 1.00 92.06 95 ARG A C 1
ATOM 681 O O . ARG A 1 95 ? 20.908 8.534 -27.061 1.00 92.06 95 ARG A O 1
ATOM 688 N N . LEU A 1 96 ? 21.926 6.961 -28.311 1.00 90.06 96 LEU A N 1
ATOM 689 C CA . LEU A 1 96 ? 21.102 5.840 -27.864 1.00 90.06 96 LEU A CA 1
ATOM 690 C C . LEU A 1 96 ? 21.200 5.634 -26.345 1.00 90.06 96 LEU A C 1
ATOM 692 O O . LEU A 1 96 ? 20.176 5.483 -25.682 1.00 90.06 96 LEU A O 1
ATOM 696 N N . GLN A 1 97 ? 22.410 5.682 -25.785 1.00 88.56 97 GLN A N 1
ATOM 697 C CA . GLN A 1 97 ? 22.634 5.548 -24.343 1.00 88.56 97 GLN A CA 1
ATOM 698 C C . GLN A 1 97 ? 22.000 6.700 -23.549 1.00 88.56 97 GLN A C 1
ATOM 700 O O . GLN A 1 97 ? 21.405 6.473 -22.496 1.00 88.56 97 GLN A O 1
ATOM 705 N N . GLY A 1 98 ? 22.062 7.932 -24.066 1.00 89.94 98 GLY A N 1
ATOM 706 C CA . GLY A 1 98 ? 21.392 9.089 -23.467 1.00 89.94 98 GLY A CA 1
ATOM 707 C C . GLY A 1 98 ? 19.867 8.951 -23.454 1.00 89.94 98 GLY A C 1
ATOM 708 O O . GLY A 1 98 ? 19.228 9.183 -22.427 1.00 89.94 98 GLY A O 1
ATOM 709 N N . GLU A 1 99 ? 19.275 8.501 -24.563 1.00 90.56 99 GLU A N 1
ATOM 710 C CA . GLU A 1 99 ? 17.839 8.211 -24.631 1.00 90.56 99 GLU A CA 1
ATOM 711 C C . GLU A 1 99 ? 17.434 7.072 -23.684 1.00 90.56 99 GLU A C 1
ATOM 713 O O . GLU A 1 99 ? 16.415 7.168 -23.001 1.00 90.56 99 GLU A O 1
ATOM 718 N N . GLN A 1 100 ? 18.232 6.004 -23.601 1.00 87.56 100 GLN A N 1
ATOM 719 C CA . GLN A 1 100 ? 18.000 4.897 -22.669 1.00 87.56 100 GLN A CA 1
ATOM 720 C C . GLN A 1 100 ? 18.065 5.360 -21.212 1.00 87.56 100 GLN A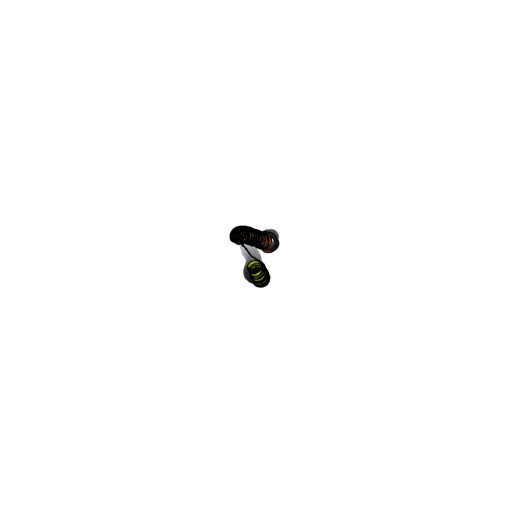 C 1
ATOM 722 O O . GLN A 1 100 ? 17.210 4.979 -20.411 1.00 87.56 100 GLN A O 1
ATOM 727 N N . ALA A 1 101 ? 19.036 6.206 -20.865 1.00 88.38 101 ALA A N 1
ATOM 728 C CA . ALA A 1 101 ? 19.150 6.788 -19.533 1.00 88.38 101 ALA A CA 1
ATOM 729 C C . ALA A 1 101 ? 17.927 7.653 -19.186 1.00 88.38 101 ALA A C 1
ATOM 731 O O . ALA A 1 101 ? 17.351 7.492 -18.107 1.00 88.38 101 ALA A O 1
ATOM 732 N N . ALA A 1 102 ? 17.475 8.501 -20.116 1.00 90.94 102 ALA A N 1
ATOM 733 C CA . ALA A 1 102 ? 16.278 9.320 -19.940 1.00 90.94 102 ALA A CA 1
ATOM 734 C C . ALA A 1 102 ? 15.014 8.462 -19.741 1.00 90.94 102 ALA A C 1
ATOM 736 O O . ALA A 1 102 ? 14.276 8.671 -18.777 1.00 90.94 102 ALA A O 1
ATOM 737 N N . ARG A 1 103 ? 14.811 7.431 -20.576 1.00 88.19 103 ARG A N 1
ATOM 738 C CA . ARG A 1 103 ? 13.679 6.492 -20.450 1.00 88.19 103 ARG A CA 1
ATOM 739 C C . ARG A 1 103 ? 13.690 5.738 -19.119 1.00 88.19 103 ARG A C 1
ATOM 741 O O . ARG A 1 103 ? 12.648 5.573 -18.485 1.00 88.19 103 ARG A O 1
ATOM 748 N N . LYS A 1 104 ? 14.862 5.284 -18.658 1.00 85.31 104 LYS A N 1
ATOM 749 C CA . LYS A 1 104 ? 14.989 4.609 -17.355 1.00 85.31 104 LYS A CA 1
ATOM 750 C C . LYS A 1 104 ? 14.642 5.561 -16.209 1.00 85.31 104 LYS A C 1
ATOM 752 O O . LYS A 1 104 ? 13.899 5.163 -15.312 1.00 85.31 104 LYS A O 1
ATOM 757 N N . LEU A 1 105 ? 15.096 6.813 -16.257 1.00 89.19 105 LEU A N 1
ATOM 758 C CA . LEU A 1 105 ? 14.765 7.815 -15.242 1.00 89.19 105 LEU A CA 1
ATOM 759 C C . LEU A 1 105 ? 13.258 8.108 -15.185 1.00 89.19 105 LEU A C 1
ATOM 761 O O . LEU A 1 105 ? 12.679 8.138 -14.097 1.00 89.19 105 LEU A O 1
ATOM 765 N N . GLU A 1 106 ? 12.614 8.248 -16.344 1.00 89.94 106 GLU A N 1
ATOM 766 C CA . GLU A 1 106 ? 11.161 8.411 -16.445 1.00 89.94 106 GLU A CA 1
ATOM 767 C C . GLU A 1 106 ? 10.423 7.211 -15.834 1.00 89.94 106 GLU A C 1
ATOM 769 O O . GLU A 1 106 ? 9.514 7.384 -15.020 1.00 89.94 106 GLU A O 1
ATOM 774 N N . SER A 1 107 ? 10.862 5.985 -16.139 1.00 86.25 107 SER A N 1
ATOM 775 C CA . SER A 1 107 ? 10.246 4.766 -15.599 1.00 86.25 107 SER A CA 1
ATOM 776 C C . SER A 1 107 ? 10.335 4.676 -14.068 1.00 86.25 107 SER A C 1
ATOM 778 O O . SER A 1 107 ? 9.357 4.324 -13.404 1.00 86.25 107 SER A O 1
ATOM 780 N N . VAL A 1 108 ? 11.472 5.073 -13.483 1.00 86.88 108 VAL A N 1
ATOM 781 C CA . VAL A 1 108 ? 11.673 5.128 -12.027 1.00 86.88 108 VAL A CA 1
ATOM 782 C C . VAL A 1 108 ? 10.791 6.203 -11.398 1.00 86.88 108 VAL A C 1
ATOM 784 O O . VAL A 1 108 ? 10.169 5.972 -10.357 1.00 86.88 108 VAL A O 1
ATOM 787 N N . GLN A 1 109 ? 10.701 7.380 -12.019 1.00 90.12 109 GLN A N 1
ATOM 788 C CA . GLN A 1 109 ? 9.839 8.454 -11.536 1.00 90.12 109 GLN A CA 1
ATOM 789 C C . GLN A 1 109 ? 8.361 8.038 -11.570 1.00 90.12 109 GLN A C 1
ATOM 791 O O . GLN A 1 109 ? 7.644 8.247 -10.586 1.00 90.12 109 GLN A O 1
ATOM 796 N N . ALA A 1 110 ? 7.923 7.390 -12.651 1.00 88.69 110 ALA A N 1
ATOM 797 C CA . ALA A 1 110 ? 6.571 6.868 -12.797 1.00 88.69 110 ALA A CA 1
ATOM 798 C C . ALA A 1 110 ? 6.247 5.807 -11.733 1.00 88.69 110 ALA A C 1
ATOM 800 O O . ALA A 1 110 ? 5.211 5.901 -11.068 1.00 88.69 110 ALA A O 1
ATOM 801 N N . ALA A 1 111 ? 7.149 4.848 -11.499 1.00 83.56 111 ALA A N 1
ATOM 802 C CA . ALA A 1 111 ? 6.991 3.835 -10.455 1.00 83.56 111 ALA A CA 1
ATOM 803 C C . ALA A 1 111 ? 6.901 4.464 -9.052 1.00 83.56 111 ALA A C 1
ATOM 805 O O . ALA A 1 111 ? 6.011 4.130 -8.266 1.00 83.56 111 ALA A O 1
ATOM 806 N N . ASN A 1 112 ? 7.761 5.441 -8.753 1.00 82.06 112 ASN A N 1
ATOM 807 C CA . ASN A 1 112 ? 7.736 6.173 -7.487 1.00 82.06 112 ASN A CA 1
ATOM 808 C C . ASN A 1 112 ? 6.435 6.955 -7.279 1.00 82.06 112 ASN A C 1
ATOM 810 O O . ASN A 1 112 ? 5.893 6.964 -6.169 1.00 82.06 112 ASN A O 1
ATOM 814 N N . LYS A 1 113 ? 5.927 7.620 -8.323 1.00 89.44 113 LYS A N 1
ATOM 815 C CA . LYS A 1 113 ? 4.652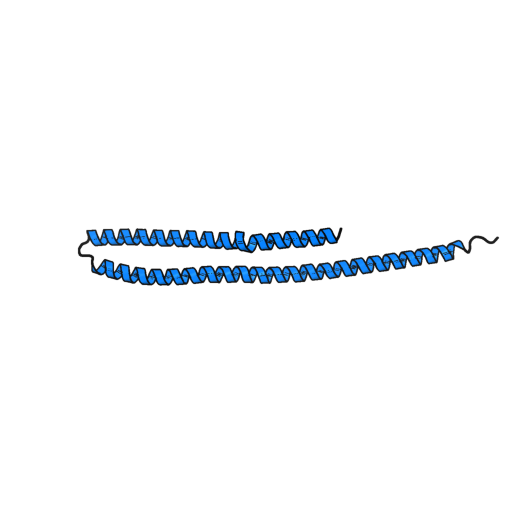 8.346 -8.270 1.00 89.44 113 LYS A CA 1
ATOM 816 C C . LYS A 1 113 ? 3.497 7.382 -8.018 1.00 89.44 113 LYS A C 1
ATOM 818 O O . LYS A 1 113 ? 2.738 7.589 -7.072 1.00 89.44 113 LYS A O 1
ATOM 823 N N . ARG A 1 114 ? 3.434 6.289 -8.785 1.00 90.12 114 ARG A N 1
ATOM 824 C CA . ARG A 1 114 ? 2.421 5.238 -8.633 1.00 90.12 114 ARG A CA 1
ATOM 825 C C . ARG A 1 114 ? 2.416 4.658 -7.222 1.00 90.12 114 ARG A C 1
ATOM 827 O O . ARG A 1 114 ? 1.359 4.554 -6.614 1.00 90.12 114 ARG A O 1
ATOM 834 N N . ASN A 1 115 ? 3.580 4.320 -6.670 1.00 82.44 115 ASN A N 1
ATOM 835 C CA . ASN A 1 115 ? 3.674 3.738 -5.330 1.00 82.44 115 ASN A CA 1
ATOM 836 C C . ASN A 1 115 ? 3.188 4.710 -4.243 1.00 82.44 115 ASN A C 1
ATOM 838 O O . ASN A 1 115 ? 2.476 4.305 -3.324 1.00 82.44 115 ASN A O 1
ATOM 842 N N . ARG A 1 116 ? 3.509 6.006 -4.358 1.00 84.50 116 ARG A N 1
ATOM 843 C CA . ARG A 1 116 ? 2.993 7.032 -3.435 1.00 84.50 116 ARG A CA 1
ATOM 844 C C . ARG A 1 116 ? 1.484 7.222 -3.563 1.00 84.50 116 ARG A C 1
ATOM 846 O O . ARG A 1 116 ? 0.812 7.396 -2.549 1.00 84.50 116 ARG A O 1
ATOM 853 N N . GLU A 1 117 ? 0.948 7.189 -4.779 1.00 88.31 117 GLU A N 1
ATOM 854 C CA . GLU A 1 117 ? -0.496 7.267 -5.026 1.00 88.31 117 GLU A CA 1
ATOM 855 C C . GLU A 1 117 ? -1.231 6.038 -4.488 1.00 88.31 117 GLU A C 1
ATOM 857 O O . GLU A 1 117 ? -2.251 6.197 -3.824 1.00 88.31 117 GLU A O 1
ATOM 862 N N . ALA A 1 118 ? -0.681 4.838 -4.679 1.00 88.50 118 ALA A N 1
ATOM 863 C CA . ALA A 1 118 ? -1.228 3.600 -4.137 1.00 88.50 118 ALA A CA 1
ATOM 864 C C . ALA A 1 118 ? -1.258 3.617 -2.600 1.00 88.50 118 ALA A C 1
ATOM 866 O O . ALA A 1 118 ? -2.284 3.304 -1.999 1.00 88.50 118 ALA A O 1
ATOM 867 N N . LEU A 1 119 ? -0.176 4.062 -1.949 1.00 84.06 119 LEU A N 1
ATOM 868 C CA . LEU A 1 119 ? -0.134 4.225 -0.490 1.00 84.06 119 LEU A CA 1
ATOM 869 C C . LEU A 1 119 ? -1.134 5.273 0.001 1.00 84.06 119 LEU A C 1
ATOM 871 O O . LEU A 1 119 ? -1.860 5.040 0.969 1.00 84.06 119 LEU A O 1
ATOM 875 N N . ARG A 1 120 ? -1.204 6.422 -0.681 1.00 88.88 120 ARG A N 1
ATOM 876 C CA . ARG A 1 120 ? -2.178 7.464 -0.358 1.00 88.88 120 ARG A CA 1
ATOM 877 C C . ARG A 1 120 ? -3.598 6.932 -0.503 1.00 88.88 120 ARG A C 1
ATOM 879 O O . ARG A 1 120 ? -4.384 7.136 0.408 1.00 88.88 120 ARG A O 1
ATOM 886 N N . GLY A 1 121 ? -3.907 6.233 -1.592 1.00 88.94 121 GLY A N 1
ATOM 887 C CA . GLY A 1 121 ? -5.219 5.646 -1.851 1.00 88.94 121 GLY A CA 1
ATOM 888 C C . GLY A 1 121 ? -5.594 4.558 -0.846 1.00 88.94 121 GLY A C 1
ATOM 889 O O . GLY A 1 121 ? -6.732 4.520 -0.383 1.00 88.94 121 GLY A O 1
ATOM 890 N N . LEU A 1 122 ? -4.640 3.721 -0.431 1.00 87.44 122 LEU A N 1
ATOM 891 C CA . LEU A 1 122 ? -4.846 2.744 0.640 1.00 87.44 122 LEU A CA 1
ATOM 892 C C . LEU A 1 122 ? -5.249 3.444 1.944 1.00 87.44 122 LEU A C 1
ATOM 894 O O . LEU A 1 122 ? -6.218 3.052 2.599 1.00 87.44 122 LEU A O 1
ATOM 898 N N . PHE A 1 123 ? -4.530 4.509 2.296 1.00 82.50 123 PHE A N 1
ATOM 899 C CA . PHE A 1 123 ? -4.797 5.262 3.510 1.00 82.50 123 PHE A CA 1
ATOM 900 C C . PHE A 1 123 ? -6.108 6.049 3.430 1.00 82.50 123 PHE A C 1
ATOM 902 O O . PHE A 1 123 ? -7.000 5.838 4.245 1.00 82.50 123 PHE A O 1
ATOM 909 N N . SER A 1 124 ? -6.259 6.934 2.446 1.00 87.06 124 SER A N 1
ATOM 910 C CA . SER A 1 124 ? -7.415 7.827 2.340 1.00 87.06 124 SER A CA 1
ATOM 911 C C . SER A 1 124 ? -8.693 7.102 1.922 1.00 87.06 124 SER A C 1
ATOM 913 O O . SER A 1 124 ? -9.771 7.475 2.377 1.00 87.06 124 SER A O 1
ATOM 915 N N . GLY A 1 125 ? -8.580 6.076 1.078 1.00 87.50 125 GLY A N 1
ATOM 916 C CA . GLY A 1 125 ? -9.716 5.373 0.489 1.00 87.50 125 GLY A CA 1
ATOM 917 C C . GLY A 1 125 ? -10.180 4.146 1.266 1.00 87.50 125 GLY A C 1
ATOM 918 O O . GLY A 1 125 ? -11.349 3.789 1.154 1.00 87.50 125 GLY A O 1
ATOM 919 N N . LYS A 1 126 ? -9.309 3.490 2.048 1.00 85.81 126 LYS A N 1
ATOM 920 C CA . LYS A 1 126 ? -9.665 2.236 2.745 1.00 85.81 126 LYS A CA 1
ATOM 921 C C . LYS A 1 126 ? -9.472 2.309 4.258 1.00 85.81 126 LYS A C 1
ATOM 923 O O . LYS A 1 126 ? -10.390 1.971 5.000 1.00 85.81 126 LYS A O 1
ATOM 928 N N . LEU A 1 127 ? -8.322 2.788 4.731 1.00 84.00 127 LEU A N 1
ATOM 929 C CA . LEU A 1 127 ? -8.021 2.822 6.171 1.00 84.00 127 LEU A CA 1
ATOM 930 C C . LEU A 1 127 ? -8.714 3.980 6.909 1.00 84.00 127 LEU A C 1
ATOM 932 O O . LEU A 1 127 ? -9.292 3.770 7.973 1.00 84.00 127 LEU A O 1
ATOM 936 N N . ALA A 1 128 ? -8.703 5.196 6.361 1.00 87.94 128 ALA A N 1
ATOM 937 C CA . ALA A 1 128 ? -9.327 6.356 6.995 1.00 87.94 128 ALA A CA 1
ATOM 938 C C . ALA A 1 128 ? -10.856 6.207 7.172 1.00 87.94 128 ALA A C 1
ATOM 940 O O . ALA A 1 128 ? -11.345 6.541 8.254 1.00 87.94 128 ALA A O 1
ATOM 941 N N . PRO A 1 129 ? -11.627 5.685 6.194 1.00 87.94 129 PRO A N 1
ATOM 942 C CA . PRO A 1 129 ? -13.051 5.396 6.378 1.00 87.94 129 PRO A CA 1
ATOM 943 C C . PRO A 1 129 ? -13.310 4.362 7.476 1.00 87.94 129 PRO A C 1
ATOM 945 O O . PRO A 1 129 ? -14.116 4.618 8.363 1.00 87.94 129 PRO A O 1
ATOM 948 N N . MET A 1 130 ? -12.547 3.263 7.500 1.00 84.94 130 MET A N 1
ATOM 949 C CA . MET A 1 130 ? -12.634 2.254 8.562 1.00 84.94 130 MET A CA 1
ATOM 950 C C . MET A 1 130 ? -12.456 2.876 9.951 1.00 84.94 130 MET A C 1
ATOM 952 O O . MET A 1 130 ? -13.234 2.602 10.862 1.00 84.94 130 MET A O 1
ATOM 956 N N . ILE A 1 131 ? -11.438 3.722 10.132 1.00 81.25 131 ILE A N 1
ATOM 957 C CA . ILE A 1 131 ? -11.192 4.385 11.421 1.00 81.25 131 ILE A CA 1
ATOM 958 C C . ILE A 1 131 ? -12.375 5.290 11.789 1.00 81.25 131 ILE A C 1
ATOM 960 O O . ILE A 1 131 ? -12.834 5.260 12.932 1.00 81.25 131 ILE A O 1
ATOM 964 N N . LYS A 1 132 ? -12.906 6.059 10.828 1.00 84.75 132 LYS A N 1
ATOM 965 C CA . LYS A 1 132 ? -14.086 6.913 11.041 1.00 84.75 132 LYS A CA 1
ATOM 966 C C . LYS A 1 132 ? -15.310 6.103 11.471 1.00 84.75 132 LYS A C 1
ATOM 968 O O . LYS A 1 132 ? -15.990 6.509 12.414 1.00 84.75 132 LYS A O 1
ATOM 973 N N . ASP A 1 133 ? -15.551 4.951 10.853 1.00 87.88 133 ASP A N 1
ATOM 974 C CA . ASP A 1 133 ? -16.666 4.068 11.206 1.00 87.88 133 ASP A CA 1
ATOM 975 C C . ASP A 1 133 ? -16.538 3.535 12.639 1.00 87.88 133 ASP A C 1
ATOM 977 O O . ASP A 1 133 ? -17.529 3.453 13.366 1.00 87.88 133 ASP A O 1
ATOM 981 N N . ARG A 1 134 ? -15.313 3.254 13.103 1.00 82.50 134 ARG A N 1
ATOM 982 C CA . ARG A 1 134 ? -15.070 2.835 14.494 1.00 82.50 134 ARG A CA 1
ATOM 983 C C . ARG A 1 134 ? -15.239 3.959 15.495 1.00 82.50 134 ARG A C 1
ATOM 985 O O . ARG A 1 134 ? -15.837 3.739 16.546 1.00 82.50 134 ARG A O 1
ATOM 992 N N . VAL A 1 135 ? -14.774 5.161 15.166 1.00 83.81 135 VAL A N 1
ATOM 993 C CA . VAL A 1 135 ? -15.021 6.345 15.998 1.00 83.81 135 VAL A CA 1
ATOM 994 C C . VAL A 1 135 ? -16.525 6.573 16.149 1.00 83.81 135 VAL A C 1
ATOM 996 O O . VAL A 1 135 ? -17.002 6.748 17.268 1.00 83.81 135 VAL A O 1
ATOM 999 N N . LYS A 1 136 ? -17.286 6.489 15.052 1.00 86.19 136 LYS A N 1
ATOM 1000 C CA . LYS A 1 136 ? -18.745 6.634 15.071 1.00 86.19 136 LYS A CA 1
ATOM 1001 C C . LYS A 1 136 ? -19.427 5.541 15.900 1.00 86.19 136 LYS A C 1
ATOM 1003 O O . LYS A 1 136 ? -20.226 5.862 16.773 1.00 86.19 136 LYS A O 1
ATOM 1008 N N . ALA A 1 137 ? -19.061 4.276 15.691 1.00 82.31 137 ALA A N 1
ATOM 1009 C CA . ALA A 1 137 ? -19.628 3.148 16.430 1.00 82.31 137 ALA A CA 1
ATOM 1010 C C . ALA A 1 137 ? -19.382 3.251 17.946 1.00 82.31 137 ALA A C 1
ATOM 1012 O O . ALA A 1 137 ? -20.288 2.997 18.740 1.00 82.31 137 ALA A O 1
ATOM 1013 N N . ASN A 1 138 ? -18.184 3.675 18.356 1.00 76.81 138 ASN A N 1
ATOM 1014 C CA . ASN A 1 138 ? -17.874 3.904 19.766 1.00 76.81 138 ASN A CA 1
ATOM 1015 C C . ASN A 1 138 ? -18.694 5.068 20.334 1.00 76.81 138 ASN A C 1
ATOM 1017 O O . ASN A 1 138 ? -19.239 4.953 21.429 1.00 76.81 138 ASN A O 1
ATOM 1021 N N . LEU A 1 139 ? -18.829 6.166 19.584 1.00 82.00 139 LEU A N 1
ATOM 1022 C CA . LEU A 1 139 ? -19.633 7.321 19.991 1.00 82.00 139 LEU A CA 1
ATOM 1023 C C . LEU A 1 139 ? -21.108 6.940 20.208 1.00 82.00 139 LEU A C 1
ATOM 1025 O O . LEU A 1 139 ? -21.724 7.369 21.182 1.00 82.00 139 LEU A O 1
ATOM 1029 N N . ASP A 1 140 ? -21.659 6.096 19.336 1.00 80.19 140 ASP A N 1
ATOM 1030 C CA . ASP A 1 140 ? -23.028 5.590 19.455 1.00 80.19 140 ASP A CA 1
ATOM 1031 C C . ASP A 1 140 ? -23.190 4.645 20.655 1.00 80.19 140 ASP A C 1
ATOM 1033 O O . ASP A 1 140 ? -24.216 4.682 21.339 1.00 80.19 140 ASP A O 1
ATOM 1037 N N . LEU A 1 141 ? -22.171 3.833 20.958 1.00 75.44 141 LEU A N 1
ATOM 1038 C CA . LEU A 1 141 ? -22.146 2.980 22.149 1.00 75.44 141 LEU A CA 1
ATOM 1039 C C . LEU A 1 141 ? -22.152 3.815 23.440 1.00 75.44 141 LEU A C 1
ATOM 1041 O O . LEU A 1 141 ? -22.881 3.486 24.377 1.00 75.44 141 LEU A O 1
ATOM 1045 N N . PHE A 1 142 ? -21.379 4.906 23.477 1.00 71.25 142 PHE A N 1
ATOM 1046 C CA . PHE A 1 142 ? -21.362 5.851 24.598 1.00 71.25 142 PHE A CA 1
ATOM 1047 C C . PHE A 1 142 ? -22.692 6.592 24.745 1.00 71.25 142 PHE A C 1
ATOM 1049 O O . PHE A 1 142 ? -23.204 6.697 25.854 1.00 71.25 142 PHE A O 1
ATOM 1056 N N . ARG A 1 143 ? -23.300 7.050 23.644 1.00 76.38 143 ARG A N 1
ATOM 1057 C CA . ARG A 1 143 ? -24.609 7.724 23.684 1.00 76.38 143 ARG A CA 1
ATOM 1058 C C . ARG A 1 143 ? -25.740 6.825 24.162 1.00 76.38 143 ARG A C 1
ATOM 1060 O O . ARG A 1 143 ? -26.610 7.296 24.870 1.00 76.38 143 ARG A O 1
ATOM 1067 N N . LYS A 1 144 ? -25.725 5.538 23.808 1.00 69.19 144 LYS A N 1
ATOM 1068 C CA . LYS A 1 144 ? -26.690 4.549 24.327 1.00 69.19 144 LYS A CA 1
ATOM 1069 C C . LYS A 1 144 ? -26.430 4.164 25.790 1.00 69.19 144 LYS A C 1
ATOM 1071 O O . LYS A 1 144 ? -27.204 3.407 26.370 1.00 69.19 144 LYS A O 1
ATOM 1076 N N . ALA A 1 145 ? -25.296 4.583 26.352 1.00 57.78 145 ALA A N 1
ATOM 1077 C CA . ALA A 1 145 ? -24.889 4.297 27.722 1.00 57.78 145 ALA A CA 1
ATOM 1078 C C . ALA A 1 145 ? -25.136 5.457 28.699 1.00 57.78 145 ALA A C 1
ATOM 1080 O O . ALA A 1 145 ? -25.107 5.195 29.902 1.00 57.78 145 ALA A O 1
ATOM 1081 N N . ALA A 1 146 ? -25.313 6.679 28.185 1.00 50.19 146 ALA A N 1
ATOM 1082 C CA . ALA A 1 146 ? -25.701 7.881 28.921 1.00 50.19 146 ALA A CA 1
ATOM 1083 C C . ALA A 1 146 ? -27.229 7.984 29.007 1.00 50.19 146 ALA A C 1
ATOM 1085 O O . ALA A 1 146 ? -27.707 8.463 30.057 1.00 50.19 146 ALA A O 1
#